Protein AF-A0A961U2D1-F1 (afdb_monomer)

Solvent-accessible surface area (backbone atoms only — not comparable to full-atom values): 9958 Å² total; per-residue (Å²): 106,63,66,54,42,46,60,70,49,53,92,56,80,43,84,54,49,69,31,56,31,90,97,47,63,35,73,69,33,49,54,50,47,52,41,34,49,52,31,23,73,76,39,78,65,44,23,62,49,55,42,48,54,57,51,68,50,55,59,50,58,56,92,81,37,55,66,59,24,50,51,33,51,50,52,48,51,34,50,51,45,40,49,52,51,52,29,54,64,70,71,45,92,67,64,90,84,58,41,80,40,73,49,48,73,35,91,87,76,68,50,54,38,58,33,36,41,38,46,98,92,49,75,48,76,42,75,78,80,58,77,61,62,67,58,53,51,50,55,55,72,71,42,94,70,85,67,58,84,85,36,77,69,34,53,53,53,68,76,47,83,60,94,81,65,80,89,127

Foldseek 3Di:
DLVLLCVLLPPHDFPCCVCSPVPDHDPVNVVLLVLLVLLCVLPPPRSVVLSVQRSVLGADDCVRPVVSNLVSVQSNQQSVQLSVVSSVVSPDPDPPPKDKDAQDQDPPPRGGARMWIDDPVDIDGHHTDDPRPVVVVVVVVPDPDDDPCPDPVVVVCVVPVDPPDDDD

Secondary structure (DSSP, 8-state):
-HHHHHHHHTTS--TTTTTEETTEE-HHHHHHHHHHHHHHHHSTTHHHHHHHHHHHS----TTT-HHHHHHHHHHHHHHHHHHHHHHHHHHS-PPTT-EEEESPPPTTT----SEEEE-SS-EEEE------HHHHHHHHHH-S----SSSHHHHHHHH---TTS---

Mean predicted aligned error: 8.33 Å

pLDDT: mean 89.01, std 12.39, range [44.47, 98.62]

Sequence (168 aa):
LADRYRAGVGGRTHWLTYHLHKGRITEFGEALIQALASCEYRLPGLGERLVNDLIDTGYTPTAQDPAAWRAGFQQLLQKFAEILVLRVLLEAPWPAGAQFRHEPANPTTGRRPELAVELEERVYLFEVKCPSLVDHQAARGANARQIPARSALGDALRADPDPNDPIT

Structure (mmCIF, N/CA/C/O backbone):
data_AF-A0A961U2D1-F1
#
_entry.id   AF-A0A961U2D1-F1
#
loop_
_atom_site.group_PDB
_atom_site.id
_atom_site.type_symbol
_atom_site.label_atom_id
_atom_site.label_alt_id
_atom_site.label_comp_id
_atom_site.label_asym_id
_atom_site.label_entity_id
_atom_site.label_seq_id
_atom_site.pdbx_PDB_ins_code
_atom_site.Cartn_x
_atom_site.Cartn_y
_atom_site.Cartn_z
_atom_site.occupancy
_atom_site.B_iso_or_equiv
_atom_site.auth_seq_id
_atom_site.auth_comp_id
_atom_site.auth_asym_id
_atom_site.auth_atom_id
_atom_site.pdbx_PDB_model_num
ATOM 1 N N . LEU A 1 1 ? -9.110 6.709 -9.191 1.00 91.25 1 LEU A N 1
ATOM 2 C CA . LEU A 1 1 ? -7.718 6.381 -8.785 1.00 91.25 1 LEU A CA 1
ATOM 3 C C . LEU A 1 1 ? -6.835 5.924 -9.956 1.00 91.25 1 LEU A C 1
ATOM 5 O O . LEU A 1 1 ? -5.755 6.477 -10.099 1.00 91.25 1 LEU A O 1
ATOM 9 N N . ALA A 1 2 ? -7.271 5.020 -10.847 1.00 93.94 2 ALA A N 1
ATOM 10 C CA . ALA A 1 2 ? -6.465 4.621 -12.019 1.00 93.94 2 ALA A CA 1
ATOM 11 C C . ALA A 1 2 ? -6.123 5.792 -12.962 1.00 93.94 2 ALA A C 1
ATOM 13 O O . ALA A 1 2 ? -4.978 5.938 -13.378 1.00 93.94 2 ALA A O 1
ATOM 14 N N . ASP A 1 3 ? -7.095 6.662 -13.261 1.00 95.06 3 ASP A N 1
ATOM 15 C CA . ASP A 1 3 ? -6.847 7.872 -14.059 1.00 95.06 3 ASP A CA 1
ATOM 16 C C . ASP A 1 3 ? -5.894 8.847 -13.374 1.00 95.06 3 ASP A C 1
ATOM 18 O O . ASP A 1 3 ? -5.049 9.432 -14.041 1.00 95.06 3 ASP A O 1
ATOM 22 N N . ARG A 1 4 ? -5.970 8.964 -12.044 1.00 95.12 4 ARG A N 1
ATOM 23 C CA . ARG A 1 4 ? -5.025 9.761 -11.254 1.00 95.12 4 ARG A CA 1
ATOM 24 C C . ARG A 1 4 ? -3.606 9.214 -11.394 1.00 95.12 4 ARG A C 1
ATOM 26 O O . ARG A 1 4 ? -2.700 9.983 -11.692 1.00 95.12 4 ARG A O 1
ATOM 33 N N . TYR A 1 5 ? -3.427 7.900 -11.240 1.00 96.38 5 TYR A N 1
ATOM 34 C CA . TYR A 1 5 ? -2.131 7.255 -11.451 1.00 96.38 5 TYR A CA 1
ATOM 35 C C . TYR A 1 5 ? -1.595 7.535 -12.863 1.00 96.38 5 TYR A C 1
ATOM 37 O O . TYR A 1 5 ? -0.473 8.008 -13.018 1.00 96.38 5 TYR A O 1
ATOM 45 N N . ARG A 1 6 ? -2.426 7.332 -13.896 1.00 95.81 6 ARG A N 1
ATOM 46 C CA . ARG A 1 6 ? -2.059 7.626 -15.290 1.00 95.81 6 ARG A CA 1
ATOM 47 C C . ARG A 1 6 ? -1.678 9.092 -15.498 1.00 95.81 6 ARG A C 1
ATOM 49 O O . ARG A 1 6 ? -0.689 9.361 -16.167 1.00 95.81 6 ARG A O 1
ATOM 56 N N . ALA A 1 7 ? -2.432 10.027 -14.925 1.00 96.00 7 ALA A N 1
ATOM 57 C CA . ALA A 1 7 ? -2.141 11.453 -15.018 1.00 96.00 7 ALA A CA 1
ATOM 58 C C . ALA A 1 7 ? -0.814 11.816 -14.330 1.00 96.00 7 ALA A C 1
ATOM 60 O O . ALA A 1 7 ? -0.028 12.567 -14.900 1.00 96.00 7 ALA A O 1
ATOM 61 N N . GLY A 1 8 ? -0.535 11.252 -13.150 1.00 95.31 8 GLY A N 1
ATOM 62 C CA . GLY A 1 8 ? 0.709 11.500 -12.414 1.00 95.31 8 GLY A CA 1
ATOM 63 C C . GLY A 1 8 ? 1.948 10.869 -13.057 1.00 95.31 8 GLY A C 1
ATOM 64 O O . GLY A 1 8 ? 3.024 11.471 -13.088 1.00 95.31 8 GLY A O 1
ATOM 65 N N . VAL A 1 9 ? 1.815 9.675 -13.639 1.00 94.69 9 VAL A N 1
ATOM 66 C CA . VAL A 1 9 ? 2.890 9.071 -14.443 1.00 94.69 9 VAL A CA 1
ATOM 67 C C . VAL A 1 9 ? 3.091 9.836 -15.754 1.00 94.69 9 VAL A C 1
ATOM 69 O O . VAL A 1 9 ? 4.233 10.055 -16.175 1.00 94.69 9 VAL A O 1
ATOM 72 N N . GLY A 1 10 ? 2.000 10.279 -16.380 1.00 92.31 10 GLY A N 1
ATOM 73 C CA . GLY A 1 10 ? 2.009 10.923 -17.686 1.00 92.31 10 GLY A CA 1
ATOM 74 C C . GLY A 1 10 ? 2.437 9.950 -18.786 1.00 92.31 10 GLY A C 1
ATOM 75 O O . GLY A 1 10 ? 2.020 8.795 -18.813 1.00 92.31 10 GLY A O 1
ATOM 76 N N . GLY A 1 11 ? 3.294 10.414 -19.699 1.00 87.38 11 GLY A N 1
ATOM 77 C CA . GLY A 1 11 ? 3.843 9.601 -20.795 1.00 87.38 11 GLY A CA 1
ATOM 78 C C . GLY A 1 11 ? 5.074 8.762 -20.430 1.00 87.38 11 GLY A C 1
ATOM 79 O O . GLY A 1 11 ? 5.687 8.168 -21.314 1.00 87.38 11 GLY A O 1
ATOM 80 N N . ARG A 1 12 ? 5.486 8.742 -19.156 1.00 91.06 12 ARG A N 1
ATOM 81 C CA . ARG A 1 12 ? 6.694 8.030 -18.714 1.00 91.06 12 ARG A CA 1
ATOM 82 C C . ARG A 1 12 ? 6.444 6.524 -18.632 1.00 91.06 12 ARG A C 1
ATOM 84 O O . ARG A 1 12 ? 5.345 6.073 -18.312 1.00 91.06 12 ARG A O 1
ATOM 91 N N . THR A 1 13 ? 7.495 5.738 -18.859 1.00 91.06 13 THR A N 1
ATOM 92 C CA . THR A 1 13 ? 7.471 4.318 -18.483 1.00 91.06 13 THR A CA 1
ATOM 93 C C . THR A 1 13 ? 7.546 4.218 -16.963 1.00 91.06 13 THR A C 1
ATOM 95 O O . THR A 1 13 ? 8.408 4.840 -16.346 1.00 91.06 13 THR A O 1
ATOM 98 N N . HIS A 1 14 ? 6.639 3.451 -16.365 1.00 95.75 14 HIS A N 1
ATOM 99 C CA . HIS A 1 14 ? 6.551 3.229 -14.925 1.00 95.75 14 HIS A CA 1
ATOM 100 C C . HIS A 1 14 ? 6.181 1.769 -14.645 1.00 95.75 14 HIS A C 1
ATOM 102 O O . HIS A 1 14 ? 5.676 1.068 -15.525 1.00 95.75 14 HIS A O 1
ATOM 108 N N . TRP A 1 15 ? 6.416 1.311 -13.418 1.00 96.62 15 TRP A N 1
ATOM 109 C CA . TRP A 1 15 ? 6.182 -0.062 -12.976 1.00 96.62 15 TRP A CA 1
ATOM 110 C C . TRP A 1 15 ? 4.772 -0.576 -13.277 1.00 96.62 15 TRP A C 1
ATOM 112 O O . TRP A 1 15 ? 4.612 -1.725 -13.683 1.00 96.62 15 TRP A O 1
ATOM 122 N N . LEU A 1 16 ? 3.743 0.262 -13.108 1.00 96.75 16 LEU A N 1
ATOM 123 C CA . LEU A 1 16 ? 2.346 -0.146 -13.300 1.00 96.75 16 LEU A CA 1
ATOM 124 C C . LEU A 1 16 ? 1.759 0.301 -14.642 1.00 96.75 16 LEU A C 1
ATOM 126 O O . LEU A 1 16 ? 0.566 0.095 -14.869 1.00 96.75 16 LEU A O 1
ATOM 130 N N . THR A 1 17 ? 2.558 0.873 -15.554 1.00 94.44 17 THR A N 1
ATOM 131 C CA . THR A 1 17 ? 2.066 1.341 -16.863 1.00 94.44 17 THR A CA 1
ATOM 132 C C . THR A 1 17 ? 1.365 0.223 -17.635 1.00 94.44 17 THR A C 1
ATOM 134 O O . THR A 1 17 ? 0.322 0.466 -18.237 1.00 94.44 17 THR A O 1
ATOM 137 N N . TYR A 1 18 ? 1.891 -1.006 -17.578 1.00 94.50 18 TYR A N 1
ATOM 138 C CA . TYR A 1 18 ? 1.250 -2.177 -18.182 1.00 94.50 18 TYR A CA 1
ATOM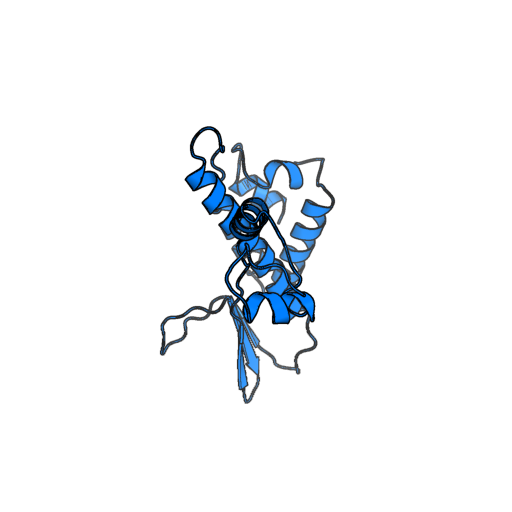 139 C C . TYR A 1 18 ? -0.073 -2.535 -17.488 1.00 94.50 18 TYR A C 1
ATOM 141 O O . TYR A 1 18 ? -1.096 -2.712 -18.144 1.00 94.50 18 TYR A O 1
ATOM 149 N N . HIS A 1 19 ? -0.067 -2.605 -16.156 1.00 96.62 19 HIS A N 1
ATOM 150 C CA . HIS A 1 19 ? -1.214 -3.064 -15.371 1.00 96.62 19 HIS A CA 1
ATOM 151 C C . HIS A 1 19 ? -2.393 -2.088 -15.369 1.00 96.62 19 HIS A C 1
ATOM 153 O O . HIS A 1 19 ? -3.539 -2.523 -15.237 1.00 96.62 19 HIS A O 1
ATOM 159 N N . LEU A 1 20 ? -2.110 -0.790 -15.517 1.00 95.94 20 LEU A N 1
ATOM 160 C CA . LEU A 1 20 ? -3.071 0.311 -15.443 1.00 95.94 20 LEU A CA 1
ATOM 161 C C . LEU A 1 20 ? -3.230 1.048 -16.783 1.00 95.94 20 LEU A C 1
ATOM 163 O O . LEU A 1 20 ? -3.693 2.195 -16.811 1.00 95.94 20 LEU A O 1
ATOM 167 N N . HIS A 1 21 ? -2.876 0.410 -17.901 1.00 93.62 21 HIS A N 1
ATOM 168 C CA . HIS A 1 21 ? -3.025 1.000 -19.228 1.00 93.62 21 HIS A CA 1
ATOM 169 C C . HIS A 1 21 ? -4.496 1.324 -19.549 1.00 93.62 21 HIS A C 1
ATOM 171 O O . HIS A 1 21 ? -5.421 0.588 -19.191 1.00 93.62 21 HIS A O 1
ATOM 177 N N . LYS A 1 22 ? -4.735 2.442 -20.248 1.00 89.12 22 LYS A N 1
ATOM 178 C CA . LYS A 1 22 ? -6.090 2.841 -20.653 1.00 89.12 22 LYS A CA 1
ATOM 179 C C . LYS A 1 22 ? -6.621 1.847 -21.692 1.00 89.12 22 LYS A C 1
ATOM 181 O O . LYS A 1 22 ? -5.994 1.638 -22.718 1.00 89.12 22 LYS A O 1
ATOM 186 N N . GLY A 1 23 ? -7.773 1.235 -21.426 1.00 87.31 23 GLY A N 1
ATOM 187 C CA . GLY A 1 23 ? -8.381 0.238 -22.319 1.00 87.31 23 GLY A CA 1
ATOM 188 C C . GLY A 1 23 ? -7.897 -1.201 -22.109 1.00 87.31 23 GLY A C 1
ATOM 189 O O . GLY A 1 23 ? -8.463 -2.110 -22.706 1.00 87.31 23 GLY A O 1
ATOM 190 N N . ARG A 1 24 ? -6.907 -1.432 -21.235 1.00 89.44 24 ARG A N 1
ATOM 191 C CA . ARG A 1 24 ? -6.494 -2.781 -20.827 1.00 89.44 24 ARG A CA 1
ATOM 192 C C . ARG A 1 24 ? -5.954 -2.773 -19.399 1.00 89.44 24 ARG A C 1
ATOM 194 O O . ARG A 1 24 ? -4.748 -2.796 -19.178 1.00 89.44 24 ARG A O 1
ATOM 201 N N . ILE A 1 25 ? -6.867 -2.735 -18.434 1.00 94.81 25 ILE A N 1
ATOM 202 C CA . ILE A 1 25 ? -6.520 -2.954 -17.030 1.00 94.81 25 ILE A CA 1
ATOM 203 C C . ILE A 1 25 ? -6.416 -4.465 -16.817 1.00 94.81 25 ILE A C 1
ATOM 205 O O . ILE A 1 25 ? -7.312 -5.214 -17.193 1.00 94.81 25 ILE A O 1
ATOM 209 N N . THR A 1 26 ? -5.288 -4.913 -16.278 1.00 97.88 26 THR A N 1
ATOM 210 C CA . THR A 1 26 ? -5.086 -6.331 -15.923 1.00 97.88 26 THR A CA 1
ATOM 211 C C . THR A 1 26 ? -5.815 -6.680 -14.626 1.00 97.88 26 THR A C 1
ATOM 213 O O . THR A 1 26 ? -6.077 -5.780 -13.833 1.00 97.88 26 THR A O 1
ATOM 216 N N . GLU A 1 27 ? -6.030 -7.966 -14.340 1.00 97.69 27 GLU A N 1
ATOM 217 C CA . GLU A 1 27 ? -6.619 -8.423 -13.065 1.00 97.69 27 GLU A CA 1
ATOM 218 C C . GLU A 1 27 ? -5.865 -7.878 -11.842 1.00 97.69 27 GLU A C 1
ATOM 220 O O . GLU A 1 27 ? -6.469 -7.364 -10.904 1.00 97.69 27 GLU A O 1
ATOM 225 N N . PHE A 1 28 ? -4.528 -7.903 -11.881 1.00 97.69 28 PHE A N 1
ATOM 226 C CA . PHE A 1 28 ? -3.703 -7.302 -10.831 1.00 97.69 28 PHE A CA 1
ATOM 227 C C . PHE A 1 28 ? -3.965 -5.796 -10.684 1.00 97.69 28 PHE A C 1
ATOM 229 O O . PHE A 1 28 ? -4.118 -5.290 -9.575 1.00 97.69 28 PHE A O 1
ATOM 236 N N . GLY A 1 29 ? -4.032 -5.077 -11.808 1.00 97.81 29 GLY A N 1
ATOM 237 C CA . GLY A 1 29 ? -4.319 -3.645 -11.817 1.00 97.81 29 GLY A CA 1
ATOM 238 C C . GLY A 1 29 ? -5.695 -3.333 -11.232 1.00 97.81 29 GLY A C 1
ATOM 239 O O . GLY A 1 29 ? -5.827 -2.399 -10.447 1.00 97.81 29 GLY A O 1
ATOM 240 N N . GLU A 1 30 ? -6.707 -4.133 -11.556 1.00 97.69 30 GLU A N 1
ATOM 241 C CA . GLU A 1 30 ? -8.048 -3.991 -10.994 1.00 97.69 30 GLU A CA 1
ATOM 242 C C . GLU A 1 30 ? -8.058 -4.243 -9.483 1.00 97.69 30 GLU A C 1
ATOM 244 O O . GLU A 1 30 ? -8.541 -3.395 -8.731 1.00 97.69 30 GLU A O 1
ATOM 249 N N . ALA A 1 31 ? -7.447 -5.339 -9.023 1.00 98.19 31 ALA A N 1
ATOM 250 C CA . ALA A 1 31 ? -7.337 -5.656 -7.601 1.00 98.19 31 ALA A CA 1
ATOM 251 C C . ALA A 1 31 ? -6.609 -4.552 -6.813 1.00 98.19 31 ALA A C 1
ATOM 253 O O . ALA A 1 31 ? -7.044 -4.171 -5.723 1.00 98.19 31 ALA A O 1
ATOM 254 N N . LEU A 1 32 ? -5.538 -3.987 -7.380 1.00 98.50 32 LEU A N 1
ATOM 255 C CA . LEU A 1 32 ? -4.810 -2.866 -6.787 1.00 98.50 32 LEU A CA 1
ATOM 256 C C . LEU A 1 32 ? -5.695 -1.617 -6.667 1.00 98.50 32 LEU A C 1
ATOM 258 O O . LEU A 1 32 ? -5.740 -0.988 -5.612 1.00 98.50 32 LEU A O 1
ATOM 262 N N . ILE A 1 33 ? -6.435 -1.265 -7.722 1.00 97.88 33 ILE A N 1
ATOM 263 C CA . ILE A 1 33 ? -7.340 -0.107 -7.701 1.00 97.88 33 ILE A CA 1
ATOM 264 C C . ILE A 1 33 ? -8.484 -0.306 -6.710 1.00 97.88 33 ILE A C 1
ATOM 266 O O . ILE A 1 33 ? -8.827 0.637 -5.997 1.00 97.88 33 ILE A O 1
ATOM 270 N N . GLN A 1 34 ? -9.041 -1.513 -6.622 1.00 98.19 34 GLN A N 1
ATOM 271 C CA . GLN A 1 34 ? -10.047 -1.850 -5.618 1.00 98.19 34 GLN A CA 1
ATOM 272 C C . GLN A 1 34 ? -9.489 -1.718 -4.198 1.00 98.19 34 GLN A C 1
ATOM 274 O O . GLN A 1 34 ? -10.165 -1.171 -3.330 1.00 98.19 34 GLN A O 1
ATOM 279 N N . ALA A 1 35 ? -8.251 -2.160 -3.955 1.00 98.56 35 ALA A N 1
ATOM 280 C CA . ALA A 1 35 ? -7.617 -2.009 -2.650 1.00 98.56 35 ALA A CA 1
ATOM 281 C C . ALA A 1 35 ? -7.402 -0.533 -2.281 1.00 98.56 35 ALA A C 1
ATOM 283 O O . ALA A 1 35 ? -7.770 -0.114 -1.187 1.00 98.56 35 ALA A O 1
ATOM 284 N N . LEU A 1 36 ? -6.900 0.275 -3.216 1.00 98.62 36 LEU A N 1
ATOM 285 C CA . LEU A 1 36 ? -6.723 1.715 -3.014 1.00 98.62 36 LEU A CA 1
ATOM 286 C C . LEU A 1 36 ? -8.063 2.435 -2.776 1.00 98.62 36 LEU A C 1
ATOM 288 O O . LEU A 1 36 ? -8.148 3.300 -1.908 1.00 98.62 36 LEU A O 1
ATOM 292 N N . ALA A 1 37 ? -9.116 2.067 -3.512 1.00 98.31 37 ALA A N 1
ATOM 293 C CA . ALA A 1 37 ? -10.457 2.626 -3.333 1.00 98.31 37 ALA A CA 1
ATOM 294 C C . ALA A 1 37 ? -11.077 2.224 -1.987 1.00 98.31 37 ALA A C 1
ATOM 296 O O . ALA A 1 37 ? -11.734 3.037 -1.344 1.00 98.31 37 ALA A O 1
ATOM 297 N N . SER A 1 38 ? -10.833 0.990 -1.545 1.00 98.31 38 SER A N 1
ATOM 298 C CA . SER A 1 38 ? -11.235 0.500 -0.226 1.00 98.31 38 SER A CA 1
ATOM 299 C C . SER A 1 38 ? -10.576 1.310 0.900 1.00 98.31 38 SER A C 1
ATOM 301 O O . SER A 1 38 ? -11.265 1.724 1.836 1.00 98.31 38 SER A O 1
ATOM 303 N N . CYS A 1 39 ? -9.278 1.605 0.777 1.00 98.50 39 CYS A N 1
ATOM 304 C CA . CYS A 1 39 ? -8.567 2.484 1.705 1.00 98.50 39 CYS A CA 1
ATOM 305 C C . CYS A 1 39 ? -9.130 3.913 1.693 1.00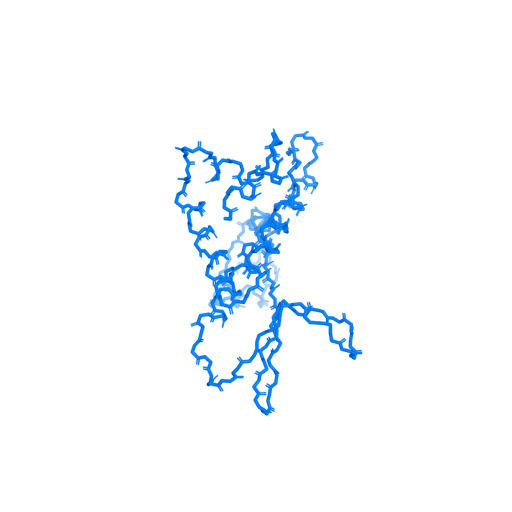 98.50 39 CYS A C 1
ATOM 307 O O . CYS A 1 39 ? -9.393 4.456 2.759 1.00 98.50 39 CYS A O 1
ATOM 309 N N . GLU A 1 40 ? -9.362 4.503 0.514 1.00 98.25 40 GLU A N 1
ATOM 310 C CA . GLU A 1 40 ? -9.949 5.849 0.372 1.00 98.25 40 GLU A CA 1
ATOM 311 C C . GLU A 1 40 ? -11.329 5.955 1.026 1.00 98.25 40 GLU A C 1
ATOM 313 O O . GLU A 1 40 ? -11.618 6.917 1.730 1.00 98.25 40 GLU A O 1
ATOM 318 N N . TYR A 1 41 ? -12.175 4.945 0.819 1.00 97.75 41 TYR A N 1
ATOM 319 C CA . TYR A 1 41 ? -13.520 4.912 1.383 1.00 97.75 41 TYR A CA 1
ATOM 320 C C . TYR A 1 41 ? -13.507 4.873 2.917 1.00 97.75 41 TYR A C 1
ATOM 322 O O . TYR A 1 41 ? -14.329 5.522 3.559 1.00 97.75 41 TYR A O 1
ATOM 330 N N . ARG A 1 42 ? -12.579 4.112 3.508 1.00 97.06 42 ARG A N 1
ATOM 331 C CA . ARG A 1 42 ? -12.510 3.907 4.964 1.00 97.06 42 ARG A CA 1
ATOM 332 C C . ARG A 1 42 ? -11.714 4.981 5.694 1.00 97.06 42 ARG A C 1
ATOM 334 O O . ARG A 1 42 ? -12.020 5.282 6.843 1.00 97.06 42 ARG A O 1
ATOM 341 N N . LEU A 1 43 ? -10.712 5.558 5.037 1.00 97.56 43 LEU A N 1
ATOM 342 C CA . LEU A 1 43 ? -9.930 6.675 5.545 1.00 97.56 43 LEU A CA 1
ATOM 343 C C . LEU A 1 43 ? -9.743 7.713 4.425 1.00 97.56 43 LEU A C 1
ATOM 345 O O . LEU A 1 43 ? -8.810 7.589 3.626 1.00 97.56 43 LEU A O 1
ATOM 349 N N . PRO A 1 44 ? -10.608 8.742 4.357 1.00 97.69 44 PRO A N 1
ATOM 350 C CA . PRO A 1 44 ? -10.569 9.738 3.291 1.00 97.69 44 PRO A CA 1
ATOM 351 C C . PRO A 1 44 ? -9.192 10.387 3.098 1.00 97.69 44 PRO A C 1
ATOM 353 O O . PRO A 1 44 ? -8.513 10.795 4.047 1.00 97.69 44 PRO A O 1
ATOM 356 N N . GLY A 1 45 ? -8.770 10.478 1.840 1.00 97.25 45 GLY A N 1
ATOM 357 C CA . GLY A 1 45 ? -7.462 10.952 1.404 1.00 97.25 45 GLY A CA 1
ATOM 358 C C . GLY A 1 45 ? -6.327 9.931 1.527 1.00 97.25 45 GLY A C 1
ATOM 359 O O . GLY A 1 45 ? -5.201 10.250 1.138 1.00 97.25 45 GLY A O 1
ATOM 360 N N . LEU A 1 46 ? -6.550 8.733 2.082 1.00 98.00 46 LEU A N 1
ATOM 361 C CA . LEU A 1 46 ? -5.517 7.695 2.141 1.00 98.00 46 LEU A CA 1
ATOM 362 C C . LEU A 1 46 ? -5.245 7.090 0.761 1.00 98.00 46 LEU A C 1
ATOM 364 O O . LEU A 1 46 ? -4.087 6.969 0.368 1.00 98.00 46 LEU A O 1
ATOM 368 N N . GLY A 1 47 ? -6.281 6.725 0.006 1.00 98.00 47 GLY A N 1
ATOM 369 C CA . GLY A 1 47 ? -6.097 6.092 -1.299 1.00 98.00 47 GLY A CA 1
ATOM 370 C C . GLY A 1 47 ? -5.417 7.028 -2.295 1.00 98.00 47 GLY A C 1
ATOM 371 O O . GLY A 1 47 ? -4.570 6.587 -3.070 1.00 98.00 47 GLY A O 1
ATOM 372 N N . GLU A 1 48 ? -5.713 8.329 -2.243 1.00 97.00 48 GLU A N 1
ATOM 373 C CA . GLU A 1 48 ? -4.988 9.319 -3.046 1.00 97.00 48 GLU A CA 1
ATOM 374 C C . GLU A 1 48 ? -3.508 9.444 -2.672 1.00 97.00 48 GLU A C 1
ATOM 376 O O . GLU A 1 48 ? -2.665 9.520 -3.568 1.00 97.00 48 GLU A O 1
ATOM 381 N N . ARG A 1 49 ? -3.187 9.448 -1.371 1.00 97.69 49 ARG A N 1
ATOM 382 C CA . ARG A 1 49 ? -1.799 9.461 -0.888 1.00 97.69 49 ARG A CA 1
ATOM 383 C C . ARG A 1 49 ? -1.041 8.224 -1.354 1.00 97.69 49 ARG A C 1
ATOM 385 O O . ARG A 1 49 ? 0.007 8.366 -1.969 1.00 97.69 49 ARG A O 1
ATOM 392 N N . LEU A 1 50 ? -1.622 7.039 -1.182 1.00 98.25 50 LEU A N 1
ATOM 393 C CA . LEU A 1 50 ? -1.024 5.780 -1.634 1.00 98.25 50 LEU A CA 1
ATOM 394 C C . LEU A 1 50 ? -0.816 5.750 -3.158 1.00 98.25 50 LEU A C 1
ATOM 396 O O . LEU A 1 50 ? 0.182 5.219 -3.637 1.00 98.25 50 LEU A O 1
ATOM 400 N N . VAL A 1 51 ? -1.719 6.350 -3.944 1.00 98.25 51 VAL A N 1
ATOM 401 C CA . VAL A 1 51 ? -1.498 6.520 -5.391 1.00 98.25 51 VAL A CA 1
ATOM 402 C C . VAL A 1 51 ? -0.300 7.427 -5.678 1.00 98.25 51 VAL A C 1
ATOM 404 O O . VAL A 1 51 ? 0.460 7.119 -6.594 1.00 98.25 51 VAL A O 1
ATOM 407 N N . ASN A 1 52 ? -0.118 8.518 -4.931 1.00 97.81 52 ASN A N 1
ATOM 408 C CA . ASN A 1 52 ? 1.042 9.397 -5.104 1.00 97.81 52 ASN A CA 1
ATOM 409 C C . ASN A 1 52 ? 2.344 8.663 -4.763 1.00 97.81 52 ASN A C 1
ATOM 411 O O . ASN A 1 52 ? 3.264 8.692 -5.569 1.00 97.81 52 ASN A O 1
ATOM 415 N N . ASP A 1 53 ? 2.380 7.898 -3.672 1.00 97.31 53 ASP A N 1
ATOM 416 C CA . ASP A 1 53 ? 3.544 7.079 -3.313 1.00 97.31 53 ASP A CA 1
ATOM 417 C C . ASP A 1 53 ? 3.914 6.075 -4.420 1.00 97.31 53 ASP A C 1
ATOM 419 O O . ASP A 1 53 ? 5.090 5.870 -4.738 1.00 97.31 53 ASP A O 1
ATOM 423 N N . LEU A 1 54 ? 2.907 5.452 -5.046 1.00 97.94 54 LEU A N 1
ATOM 424 C CA . LEU A 1 54 ? 3.118 4.572 -6.196 1.00 97.94 54 LEU A CA 1
ATOM 425 C C . LEU A 1 54 ? 3.652 5.338 -7.412 1.00 97.94 54 LEU A C 1
ATOM 427 O O . LEU A 1 54 ? 4.485 4.798 -8.131 1.00 97.94 54 LEU A O 1
ATOM 431 N N . ILE A 1 55 ? 3.198 6.570 -7.663 1.00 97.00 55 ILE A N 1
ATOM 432 C CA . ILE A 1 55 ? 3.732 7.424 -8.740 1.00 97.00 55 ILE A CA 1
ATOM 433 C C . ILE A 1 55 ? 5.197 7.791 -8.455 1.00 97.00 55 ILE A C 1
ATOM 435 O O . ILE A 1 55 ? 6.031 7.712 -9.361 1.00 97.00 55 ILE A O 1
ATOM 439 N N . ASP A 1 56 ? 5.512 8.144 -7.211 1.00 96.38 56 ASP A N 1
ATOM 440 C CA . ASP A 1 56 ? 6.836 8.607 -6.784 1.00 96.38 56 ASP A CA 1
ATOM 441 C C . ASP A 1 56 ? 7.870 7.47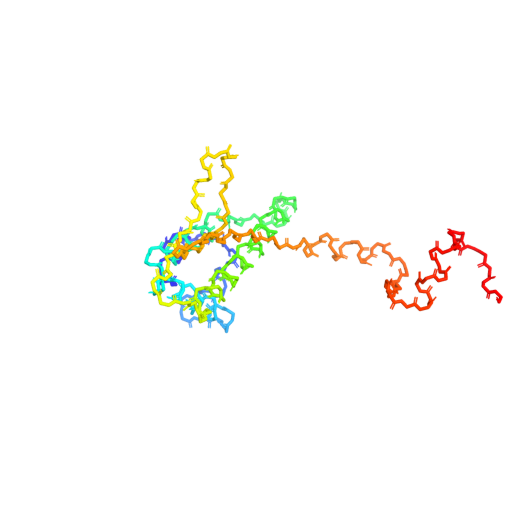5 -6.722 1.00 96.38 56 ASP A C 1
ATOM 443 O O . ASP A 1 56 ? 9.074 7.718 -6.832 1.00 96.38 56 ASP A O 1
ATOM 447 N N . THR A 1 57 ? 7.414 6.222 -6.645 1.00 95.56 57 THR A N 1
ATOM 448 C CA . THR A 1 57 ? 8.256 5.030 -6.808 1.00 95.56 57 THR A CA 1
ATOM 449 C C . THR A 1 57 ? 8.678 4.891 -8.275 1.00 95.56 57 THR A C 1
ATOM 451 O O . THR A 1 57 ? 8.100 4.121 -9.036 1.00 95.56 57 THR A O 1
ATOM 454 N N . GLY A 1 58 ? 9.650 5.693 -8.714 1.00 90.94 58 GLY A N 1
ATOM 455 C CA . GLY A 1 58 ? 10.093 5.767 -10.109 1.00 90.94 58 GLY A CA 1
ATOM 456 C C . GLY A 1 58 ? 10.646 4.449 -10.666 1.00 90.94 58 GLY A C 1
ATOM 457 O O . GLY A 1 58 ? 11.144 3.596 -9.932 1.00 90.94 58 GLY A O 1
ATOM 458 N N . TYR A 1 59 ? 10.565 4.289 -11.989 1.00 95.44 59 TYR A N 1
ATOM 459 C CA . TYR A 1 59 ? 11.129 3.150 -12.715 1.00 95.44 59 TYR A CA 1
ATOM 460 C C . TYR A 1 59 ? 12.452 3.530 -13.384 1.00 95.44 59 TYR A C 1
ATOM 462 O O . TYR A 1 59 ? 12.501 4.484 -14.161 1.00 95.44 59 TYR A O 1
ATOM 470 N N . THR A 1 60 ? 13.487 2.727 -13.143 1.00 95.38 60 THR A N 1
ATOM 471 C CA . THR A 1 60 ? 14.777 2.809 -13.838 1.00 95.38 60 THR A CA 1
ATOM 472 C C . THR A 1 60 ? 15.031 1.481 -14.537 1.00 95.38 60 THR A C 1
ATOM 474 O O . THR A 1 60 ? 15.025 0.465 -13.851 1.00 95.38 60 THR A O 1
ATOM 477 N N . PRO A 1 61 ? 15.252 1.431 -15.862 1.00 94.06 61 PRO A N 1
ATOM 478 C CA . PRO A 1 61 ? 15.531 0.181 -16.562 1.00 94.06 61 PRO A CA 1
ATOM 479 C C . PRO A 1 61 ? 16.759 -0.547 -16.002 1.00 94.06 61 PRO A C 1
ATOM 481 O O . PRO A 1 61 ? 17.804 0.065 -15.788 1.00 94.06 61 PRO A O 1
ATOM 484 N N . THR A 1 62 ? 16.678 -1.873 -15.861 1.00 93.44 62 THR A N 1
ATOM 485 C CA . THR A 1 62 ? 17.791 -2.693 -15.345 1.00 93.44 62 THR A CA 1
ATOM 486 C C . THR A 1 62 ? 19.067 -2.542 -16.174 1.00 93.44 62 THR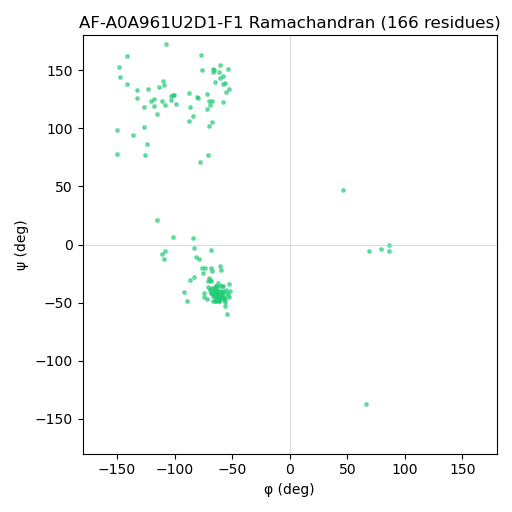 A C 1
ATOM 488 O O . THR A 1 62 ? 20.155 -2.548 -15.619 1.00 93.44 62 THR A O 1
ATOM 491 N N . ALA A 1 63 ? 18.947 -2.377 -17.497 1.00 95.62 63 ALA A N 1
ATOM 492 C CA . ALA A 1 63 ? 20.096 -2.182 -18.386 1.00 95.62 63 ALA A CA 1
ATOM 493 C C . ALA A 1 63 ? 20.824 -0.843 -18.159 1.00 95.62 63 ALA A C 1
ATOM 495 O O . ALA A 1 63 ? 21.987 -0.717 -18.529 1.00 95.62 63 ALA A O 1
ATOM 496 N N . GLN A 1 64 ? 20.141 0.148 -17.581 1.00 95.62 64 GLN A N 1
ATOM 497 C CA . GLN A 1 64 ? 20.707 1.458 -17.276 1.00 95.62 64 GLN A CA 1
ATOM 498 C C . GLN A 1 64 ? 21.343 1.473 -15.885 1.00 95.62 64 GLN A C 1
ATOM 500 O O . GLN A 1 64 ? 22.471 1.928 -15.734 1.00 95.62 64 GLN A O 1
ATOM 505 N N . ASP A 1 65 ? 20.617 0.983 -14.879 1.00 96.75 65 ASP A N 1
ATOM 506 C CA . ASP A 1 65 ? 21.102 0.904 -13.503 1.00 96.75 65 ASP A CA 1
ATOM 507 C C . ASP A 1 65 ? 20.445 -0.289 -12.779 1.00 96.75 65 ASP A C 1
ATOM 509 O O . ASP A 1 65 ? 19.302 -0.196 -12.311 1.00 96.75 65 ASP A O 1
ATOM 513 N N . PRO A 1 66 ? 21.149 -1.433 -12.680 1.00 93.50 66 PRO A N 1
ATOM 514 C CA . PRO A 1 66 ? 20.637 -2.617 -11.999 1.00 93.50 66 PRO A CA 1
ATOM 515 C C . PRO A 1 66 ? 20.357 -2.398 -10.507 1.00 93.50 66 PRO A C 1
ATOM 517 O O . PRO A 1 66 ? 19.432 -3.004 -9.961 1.00 93.50 66 PRO A O 1
ATOM 520 N N . ALA A 1 67 ? 21.148 -1.553 -9.838 1.00 92.75 67 ALA A N 1
ATOM 521 C CA . ALA A 1 67 ? 21.010 -1.299 -8.409 1.00 92.75 67 ALA A CA 1
ATOM 522 C C . ALA A 1 67 ? 19.786 -0.418 -8.133 1.00 92.75 67 ALA A C 1
ATOM 524 O O . ALA A 1 67 ? 18.972 -0.761 -7.273 1.00 92.75 67 ALA A O 1
ATOM 525 N N . ALA A 1 68 ? 19.600 0.652 -8.912 1.00 94.19 68 ALA A N 1
ATOM 526 C CA . ALA A 1 68 ? 18.409 1.495 -8.822 1.00 94.19 68 ALA A CA 1
ATOM 527 C C . ALA A 1 68 ? 17.137 0.736 -9.219 1.00 94.19 68 ALA A C 1
ATOM 529 O O . ALA A 1 68 ? 16.116 0.874 -8.545 1.00 94.19 68 ALA A O 1
ATOM 530 N N . TRP A 1 69 ? 17.192 -0.116 -10.254 1.00 94.56 69 TRP A N 1
ATOM 531 C CA . TRP A 1 69 ? 16.069 -0.994 -10.599 1.00 94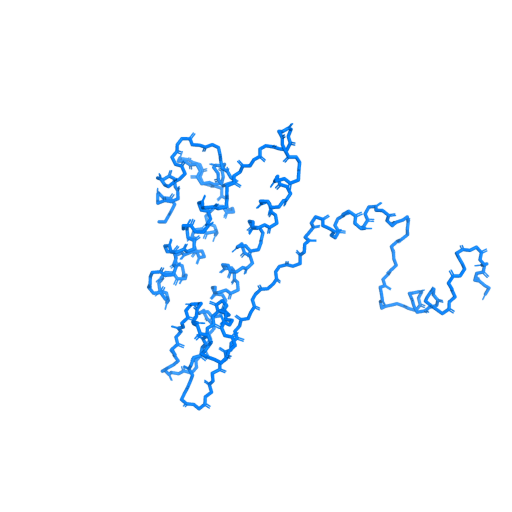.56 69 TRP A CA 1
ATOM 532 C C . TRP A 1 69 ? 15.684 -1.884 -9.411 1.00 94.56 69 TRP A C 1
ATOM 534 O O . TRP A 1 69 ? 14.509 -1.955 -9.049 1.00 94.56 69 TRP A O 1
ATOM 544 N N . ARG A 1 70 ? 16.669 -2.529 -8.766 1.00 92.31 70 ARG A N 1
ATOM 545 C CA . ARG A 1 70 ? 16.435 -3.414 -7.614 1.00 92.31 70 ARG A CA 1
ATOM 546 C C . ARG A 1 70 ? 15.811 -2.655 -6.447 1.00 92.31 70 ARG A C 1
ATOM 548 O O . ARG A 1 70 ? 14.817 -3.125 -5.896 1.00 92.31 70 ARG A O 1
ATOM 555 N N . ALA A 1 71 ? 16.370 -1.499 -6.097 1.00 92.06 71 ALA A N 1
ATOM 556 C CA . ALA A 1 71 ? 15.868 -0.665 -5.011 1.00 92.06 71 ALA A CA 1
ATOM 557 C C . ALA A 1 71 ? 14.431 -0.186 -5.284 1.00 92.06 71 ALA A C 1
ATOM 559 O O . ALA A 1 71 ? 13.564 -0.325 -4.423 1.00 92.06 71 ALA A O 1
ATOM 560 N N . GLY A 1 72 ? 14.149 0.292 -6.502 1.00 94.25 72 GLY A N 1
ATOM 561 C CA . GLY A 1 72 ? 12.808 0.722 -6.904 1.00 94.25 72 GLY A CA 1
ATOM 562 C C . GLY A 1 72 ? 11.790 -0.421 -6.890 1.00 94.25 72 GLY A C 1
ATOM 563 O O . GLY A 1 72 ? 10.669 -0.248 -6.418 1.00 94.25 72 GLY A O 1
ATOM 564 N N . PHE A 1 73 ? 12.188 -1.621 -7.321 1.00 93.81 73 PHE A N 1
ATOM 565 C CA . PHE A 1 73 ? 11.324 -2.799 -7.255 1.00 93.81 73 PHE A CA 1
ATOM 566 C C . PHE A 1 73 ? 11.031 -3.226 -5.808 1.00 93.81 73 PHE A C 1
ATOM 568 O O . PHE A 1 73 ? 9.890 -3.539 -5.475 1.00 93.81 73 PHE A O 1
ATOM 575 N N . GLN A 1 74 ? 12.029 -3.197 -4.919 1.00 93.62 74 GLN A N 1
ATOM 576 C CA . GLN A 1 74 ? 11.823 -3.466 -3.490 1.00 93.62 74 GLN A CA 1
ATOM 577 C C . GLN A 1 74 ? 10.893 -2.431 -2.844 1.00 93.62 74 GLN A C 1
ATOM 579 O O . GLN A 1 74 ? 9.996 -2.811 -2.093 1.00 93.62 74 GLN A O 1
ATOM 584 N N . GLN A 1 75 ? 11.055 -1.147 -3.173 1.00 94.75 75 GLN A N 1
ATOM 585 C CA . GLN A 1 75 ? 10.164 -0.082 -2.711 1.00 94.75 75 GLN A CA 1
ATOM 586 C C . GLN A 1 75 ? 8.726 -0.295 -3.204 1.00 94.75 75 GLN A C 1
ATOM 588 O O . GLN A 1 75 ? 7.781 -0.143 -2.433 1.00 94.75 75 GLN A O 1
ATOM 593 N N . LEU A 1 76 ? 8.548 -0.718 -4.457 1.00 96.19 76 LEU A N 1
ATOM 594 C CA . LEU A 1 76 ? 7.233 -1.040 -5.008 1.00 96.19 76 LEU A CA 1
ATOM 595 C C . LEU A 1 76 ? 6.562 -2.200 -4.255 1.00 96.19 76 LEU A C 1
ATOM 597 O O . LEU A 1 76 ? 5.386 -2.107 -3.905 1.00 96.19 76 LEU A O 1
ATOM 601 N N . LEU A 1 77 ? 7.302 -3.279 -3.976 1.00 95.31 77 LEU A N 1
ATOM 602 C CA . LEU A 1 77 ? 6.789 -4.416 -3.203 1.00 95.31 77 LEU A CA 1
ATOM 603 C C . LEU A 1 77 ? 6.422 -4.020 -1.770 1.00 95.31 77 LEU A C 1
ATOM 605 O O . LEU A 1 77 ? 5.368 -4.423 -1.278 1.00 95.31 77 LEU A O 1
ATOM 609 N N . GLN A 1 78 ? 7.253 -3.195 -1.129 1.00 95.56 78 GLN A N 1
ATOM 610 C CA . GLN A 1 78 ? 6.948 -2.604 0.171 1.00 95.56 78 GLN A CA 1
ATOM 611 C C . GLN A 1 78 ? 5.626 -1.826 0.116 1.00 95.56 78 GLN A C 1
ATOM 613 O O . GLN A 1 78 ? 4.748 -2.074 0.941 1.00 95.56 78 GLN A O 1
ATOM 618 N N . LYS A 1 79 ? 5.413 -0.988 -0.908 1.00 97.44 79 LYS A N 1
ATOM 619 C CA . LYS A 1 79 ? 4.154 -0.246 -1.074 1.00 97.44 79 LYS A CA 1
ATOM 620 C C . LYS A 1 79 ? 2.945 -1.147 -1.320 1.00 97.44 79 LYS A C 1
ATOM 622 O O . LYS A 1 79 ? 1.872 -0.872 -0.791 1.00 97.44 79 LYS A O 1
ATOM 627 N N . PHE A 1 80 ? 3.085 -2.255 -2.048 1.00 97.38 80 PHE A N 1
ATOM 628 C CA . PHE A 1 80 ? 1.989 -3.227 -2.167 1.00 97.38 80 PHE A CA 1
ATOM 629 C C . PHE A 1 80 ? 1.654 -3.904 -0.838 1.00 97.38 80 PHE A C 1
ATOM 631 O O . PHE A 1 80 ? 0.473 -4.082 -0.536 1.00 97.38 80 PHE A O 1
ATOM 638 N N . ALA A 1 81 ? 2.665 -4.259 -0.040 1.00 96.69 81 ALA A N 1
ATOM 639 C CA . ALA A 1 81 ? 2.447 -4.824 1.287 1.00 96.69 81 ALA A CA 1
ATOM 640 C C . ALA A 1 81 ? 1.729 -3.823 2.202 1.00 96.69 81 ALA A C 1
ATOM 642 O O . ALA A 1 81 ? 0.750 -4.193 2.848 1.00 96.69 81 ALA A O 1
ATOM 643 N N . GLU A 1 82 ? 2.155 -2.558 2.200 1.00 98.00 82 GLU A N 1
ATOM 644 C CA . GLU A 1 82 ? 1.488 -1.471 2.923 1.00 98.00 82 GLU A CA 1
ATOM 645 C C . GLU A 1 82 ? 0.024 -1.340 2.502 1.00 98.00 82 GLU A C 1
ATOM 647 O O . GLU A 1 82 ? -0.855 -1.432 3.351 1.00 98.00 82 GLU A O 1
ATOM 652 N N . ILE A 1 83 ? -0.267 -1.222 1.201 1.00 98.50 83 ILE A N 1
ATOM 653 C CA . ILE A 1 83 ? -1.644 -1.098 0.690 1.00 98.50 83 ILE A CA 1
ATOM 654 C C . ILE A 1 83 ? -2.512 -2.280 1.136 1.00 98.50 83 ILE A C 1
ATOM 656 O O . ILE A 1 83 ? -3.646 -2.084 1.579 1.00 98.50 83 ILE A O 1
ATOM 660 N N . LEU A 1 84 ? -1.996 -3.506 1.027 1.00 97.88 84 LEU A N 1
ATOM 661 C CA . LEU A 1 84 ? -2.733 -4.706 1.409 1.00 97.88 84 LEU A CA 1
ATOM 662 C C . LEU A 1 84 ? -3.012 -4.742 2.916 1.00 97.88 84 LEU A C 1
ATOM 664 O O . LEU A 1 84 ? -4.150 -4.979 3.319 1.00 97.88 84 LEU A O 1
ATOM 668 N N . VAL A 1 85 ? -1.994 -4.502 3.743 1.00 98.06 85 VAL A N 1
ATOM 669 C CA . VAL A 1 85 ? -2.132 -4.539 5.204 1.00 98.06 85 VAL A CA 1
ATOM 670 C C . VAL A 1 85 ? -3.028 -3.405 5.689 1.00 98.06 85 VAL A C 1
ATOM 672 O O . VAL A 1 85 ? -3.927 -3.654 6.486 1.00 98.06 85 VAL A O 1
ATOM 675 N N . LEU A 1 86 ? -2.853 -2.187 5.170 1.00 98.50 86 LEU A N 1
ATOM 676 C CA . LEU A 1 86 ? -3.708 -1.045 5.488 1.00 98.50 86 LEU A CA 1
ATOM 677 C C . LEU A 1 86 ? -5.165 -1.337 5.155 1.00 98.50 86 LEU A C 1
ATOM 679 O O . LEU A 1 86 ? -6.027 -1.110 6.001 1.00 98.50 86 LEU A O 1
ATOM 683 N N . ARG A 1 87 ? -5.443 -1.902 3.972 1.00 98.31 87 ARG A N 1
ATOM 684 C CA . ARG A 1 87 ? -6.790 -2.358 3.629 1.00 98.31 87 ARG A CA 1
ATOM 685 C C . ARG A 1 87 ? -7.297 -3.312 4.703 1.00 98.31 87 ARG A C 1
ATOM 687 O O . ARG A 1 87 ? -8.290 -2.995 5.340 1.00 98.31 87 ARG A O 1
ATOM 694 N N . VAL A 1 88 ? -6.606 -4.428 4.943 1.00 98.25 88 VAL A N 1
ATOM 695 C CA . VAL A 1 88 ? -7.032 -5.454 5.914 1.00 98.25 88 VAL A CA 1
ATOM 696 C C . VAL A 1 88 ? -7.322 -4.852 7.289 1.00 98.25 88 VAL A C 1
ATOM 698 O O . VAL A 1 88 ? -8.355 -5.159 7.879 1.00 98.25 88 VAL A O 1
ATOM 701 N N . LEU A 1 89 ? -6.453 -3.967 7.782 1.00 98.12 89 LEU A N 1
ATOM 702 C CA . LEU A 1 89 ? -6.640 -3.297 9.066 1.00 98.12 89 LEU A CA 1
ATOM 703 C C . LEU A 1 89 ? -7.868 -2.387 9.060 1.00 98.12 89 LEU A C 1
ATOM 705 O O . LEU A 1 89 ? -8.617 -2.394 10.028 1.00 98.12 89 LEU A O 1
ATOM 709 N N . LEU A 1 90 ? -8.116 -1.641 7.986 1.00 97.94 90 LEU A N 1
ATOM 710 C CA . LEU A 1 90 ? -9.295 -0.784 7.870 1.00 97.94 90 LEU A CA 1
ATOM 711 C C . LEU A 1 90 ? -10.595 -1.594 7.695 1.00 97.94 90 LEU A C 1
ATOM 713 O O . LEU A 1 90 ? -11.651 -1.148 8.136 1.00 97.94 90 LEU A O 1
ATOM 717 N N . GLU A 1 91 ? -10.557 -2.768 7.051 1.00 97.06 91 GLU A N 1
ATOM 718 C CA . GLU A 1 91 ? -11.742 -3.632 6.878 1.00 97.06 91 GLU A CA 1
ATOM 719 C C . GLU A 1 91 ? -12.044 -4.504 8.109 1.00 97.06 91 GLU A C 1
ATOM 721 O O . GLU A 1 91 ? -13.115 -5.111 8.169 1.00 97.06 91 GLU A O 1
ATOM 726 N N . ALA A 1 92 ? -11.130 -4.579 9.080 1.00 97.38 92 ALA A N 1
ATOM 727 C CA . ALA A 1 92 ? -11.303 -5.391 10.277 1.00 97.38 92 ALA A CA 1
ATOM 728 C C . ALA A 1 92 ? -12.454 -4.874 11.170 1.00 97.38 92 ALA A C 1
ATOM 730 O O . ALA A 1 92 ? -12.721 -3.670 11.215 1.00 97.38 92 ALA A O 1
ATOM 731 N N . PRO A 1 93 ? -13.136 -5.765 11.915 1.00 96.50 93 PRO A N 1
ATOM 732 C CA . PRO A 1 93 ? -14.277 -5.407 12.755 1.00 96.50 93 PRO A CA 1
ATOM 733 C C . PRO A 1 93 ? -13.825 -4.755 14.071 1.00 96.50 93 PRO A C 1
ATOM 735 O O . PRO A 1 93 ? -13.901 -5.353 15.145 1.00 96.50 93 PRO A O 1
ATOM 738 N N . TRP A 1 94 ? -13.323 -3.525 13.989 1.00 96.38 94 TRP A N 1
ATOM 739 C CA . TRP A 1 94 ? -12.952 -2.746 15.166 1.00 96.38 94 TRP A CA 1
ATOM 740 C C . TRP A 1 94 ? -14.177 -2.369 16.010 1.00 96.38 94 TRP A C 1
ATOM 742 O O . TRP A 1 94 ? -15.274 -2.204 15.465 1.00 96.38 94 TRP A O 1
ATOM 752 N N . PRO A 1 95 ? -14.011 -2.194 17.335 1.00 95.88 95 PRO A N 1
ATOM 753 C CA . PRO A 1 95 ? -15.063 -1.649 18.184 1.00 95.88 95 PRO A CA 1
ATOM 754 C C . PRO A 1 95 ? -15.586 -0.303 17.668 1.00 95.88 95 PRO A C 1
ATOM 756 O O . PRO A 1 95 ? -14.854 0.479 17.056 1.00 95.88 95 PRO A O 1
ATOM 759 N N . ALA A 1 96 ? -16.858 -0.017 17.948 1.00 93.31 96 ALA A N 1
ATOM 760 C CA . ALA A 1 96 ? -17.467 1.260 17.593 1.00 93.31 96 ALA A CA 1
ATOM 761 C C . ALA A 1 96 ? -16.675 2.437 18.192 1.00 93.31 96 ALA A C 1
ATOM 763 O O . ALA A 1 96 ? -16.232 2.378 19.337 1.00 93.31 96 ALA A O 1
ATOM 764 N N . GLY A 1 97 ? -16.505 3.505 17.409 1.00 93.44 97 GLY A N 1
ATOM 765 C CA . GLY A 1 97 ? -15.743 4.690 17.817 1.00 93.44 97 GLY A CA 1
ATOM 766 C C . GLY A 1 97 ? -14.233 4.612 17.568 1.00 93.44 97 GLY A C 1
ATOM 767 O O . GLY A 1 97 ? -13.546 5.596 17.832 1.00 93.44 97 GLY A O 1
ATOM 768 N N . ALA A 1 98 ? -13.718 3.500 17.027 1.00 96.81 98 ALA A N 1
ATOM 769 C CA . ALA A 1 98 ? -12.323 3.400 16.605 1.00 96.81 98 ALA A CA 1
ATOM 770 C C . ALA A 1 98 ? -11.950 4.503 15.601 1.00 96.81 98 ALA A C 1
ATOM 772 O O . ALA A 1 98 ? -12.650 4.722 14.608 1.00 96.81 98 ALA A O 1
ATOM 773 N N . GLN A 1 99 ? -10.829 5.179 15.849 1.00 96.81 99 GLN A N 1
ATOM 774 C CA . GLN A 1 99 ? -10.288 6.207 14.963 1.00 96.81 99 GLN A CA 1
ATOM 775 C C . GLN A 1 99 ? -9.011 5.718 14.291 1.00 96.81 99 GLN A C 1
ATOM 777 O O . GLN A 1 99 ? -8.164 5.087 14.919 1.00 96.81 99 GLN A O 1
ATOM 782 N N . PHE A 1 100 ? -8.849 6.061 13.016 1.00 97.38 100 PHE A N 1
ATOM 783 C CA . PHE A 1 100 ? -7.701 5.661 12.210 1.00 97.38 100 PHE A CA 1
ATOM 784 C C . PHE A 1 100 ? -6.864 6.880 11.844 1.00 97.38 100 PHE A C 1
ATOM 786 O O . PHE A 1 100 ? -7.399 7.907 11.421 1.00 97.38 100 PHE A O 1
ATOM 793 N N . ARG A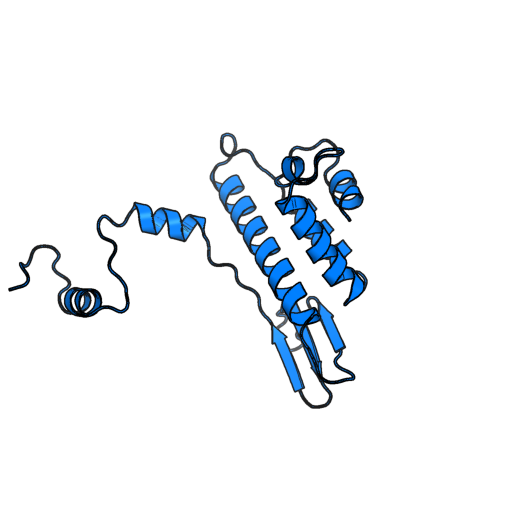 1 101 ? -5.542 6.759 11.967 1.00 96.38 101 ARG A N 1
ATOM 794 C CA . ARG A 1 101 ? -4.588 7.777 11.513 1.00 96.38 101 ARG A CA 1
ATOM 795 C C . ARG A 1 101 ? -3.476 7.117 10.715 1.00 96.38 101 ARG A C 1
ATOM 797 O O . ARG A 1 101 ? -2.837 6.194 11.207 1.00 96.38 101 ARG A O 1
ATOM 804 N N . HIS A 1 102 ? -3.246 7.604 9.501 1.00 96.38 102 HIS A N 1
ATOM 805 C CA . HIS A 1 102 ? -2.151 7.155 8.642 1.00 96.38 102 HIS A CA 1
ATOM 806 C C . HIS A 1 102 ? -0.880 7.957 8.938 1.00 96.38 102 HIS A C 1
ATOM 808 O O . HIS A 1 102 ? -0.940 9.188 8.985 1.00 96.38 102 HIS A O 1
ATOM 814 N N . GLU A 1 103 ? 0.246 7.270 9.135 1.00 93.19 103 GLU A N 1
ATOM 815 C CA . GLU A 1 103 ? 1.556 7.870 9.442 1.00 93.19 103 GLU A CA 1
ATOM 816 C C . GLU A 1 103 ? 1.557 8.964 10.534 1.00 93.19 103 GLU A C 1
ATOM 818 O O . GLU A 1 103 ? 2.162 10.034 10.333 1.00 93.19 103 GLU A O 1
ATOM 823 N N . PRO A 1 104 ? 0.903 8.760 11.696 1.00 92.88 104 PRO A N 1
ATOM 824 C CA . PRO A 1 104 ? 0.930 9.751 12.760 1.00 92.88 104 PRO A CA 1
ATOM 825 C C . PRO A 1 104 ? 2.353 9.902 13.301 1.00 92.88 104 PRO A C 1
ATOM 827 O O . PRO A 1 104 ? 3.076 8.925 13.492 1.00 92.88 104 PRO A O 1
ATOM 830 N N . ALA A 1 105 ? 2.760 11.137 13.580 1.00 89.56 105 ALA A N 1
ATOM 831 C CA . ALA A 1 105 ? 4.027 11.381 14.250 1.00 89.56 105 ALA A CA 1
ATOM 832 C C . ALA A 1 105 ? 3.944 10.894 15.700 1.00 89.56 105 ALA A C 1
ATOM 834 O O . ALA A 1 105 ? 3.128 11.387 16.478 1.00 89.56 105 ALA A O 1
ATOM 835 N N . ASN A 1 106 ? 4.803 9.947 16.081 1.00 81.50 106 ASN A N 1
ATOM 836 C CA . ASN A 1 106 ? 4.974 9.601 17.483 1.00 81.50 106 ASN A CA 1
ATOM 837 C C . ASN A 1 106 ? 5.728 10.751 18.184 1.00 81.50 106 ASN A C 1
ATOM 839 O O . ASN A 1 106 ? 6.890 10.993 17.850 1.00 81.50 106 ASN A O 1
ATOM 843 N N . PRO A 1 107 ? 5.121 11.448 19.160 1.00 76.38 107 PRO A N 1
ATOM 844 C CA . PRO A 1 107 ? 5.720 12.640 19.762 1.00 76.38 107 PRO A CA 1
ATOM 845 C C . PRO A 1 107 ? 6.970 12.330 20.595 1.00 76.38 107 PRO A C 1
ATOM 847 O O . PRO A 1 107 ? 7.777 13.218 20.848 1.00 76.38 107 PRO A O 1
ATOM 850 N N . THR A 1 108 ? 7.146 11.078 21.020 1.00 77.88 108 THR A N 1
ATOM 851 C CA . THR A 1 108 ? 8.268 10.650 21.861 1.00 77.88 108 THR A CA 1
ATOM 852 C C . THR A 1 108 ? 9.449 10.151 21.035 1.00 77.88 108 THR A C 1
ATOM 854 O O . THR A 1 108 ? 10.595 10.425 21.371 1.00 77.88 108 THR A O 1
ATOM 857 N N . THR A 1 109 ? 9.189 9.398 19.963 1.00 82.00 109 THR A N 1
ATOM 858 C CA . THR A 1 109 ? 10.242 8.724 19.180 1.00 82.00 109 THR A CA 1
ATOM 859 C C . THR A 1 109 ? 10.467 9.329 17.798 1.00 82.00 109 THR A C 1
ATOM 861 O O . THR A 1 109 ? 11.429 8.959 17.130 1.00 82.00 109 THR A O 1
ATOM 864 N N . GLY A 1 110 ? 9.567 10.196 17.325 1.00 84.50 110 GLY A N 1
ATOM 865 C CA . GLY A 1 110 ? 9.562 10.722 15.957 1.00 84.50 110 GLY A CA 1
ATOM 866 C C . GLY A 1 110 ? 9.225 9.685 14.878 1.00 84.50 110 GLY A C 1
ATOM 867 O O . GLY A 1 110 ? 9.089 10.046 13.711 1.00 84.50 110 GLY A O 1
ATOM 868 N N . ARG A 1 111 ? 9.075 8.403 15.241 1.00 86.50 111 ARG A N 1
ATOM 869 C CA . ARG A 1 111 ? 8.698 7.338 14.306 1.00 86.50 111 ARG A CA 1
ATOM 870 C C . ARG A 1 111 ? 7.274 7.546 13.807 1.00 86.50 111 ARG A C 1
ATOM 872 O O . ARG A 1 111 ? 6.425 8.069 14.530 1.00 86.50 111 ARG A O 1
ATOM 879 N N . ARG A 1 112 ? 7.026 7.116 12.574 1.00 91.38 112 ARG A N 1
ATOM 880 C CA . ARG A 1 112 ? 5.740 7.253 11.891 1.00 91.38 112 ARG A CA 1
ATOM 881 C C . ARG A 1 112 ? 5.271 5.863 11.461 1.00 91.38 112 ARG A C 1
ATOM 883 O O . ARG A 1 112 ? 5.620 5.462 10.359 1.00 91.38 112 ARG A O 1
ATOM 890 N N . PRO A 1 113 ? 4.572 5.118 12.338 1.00 93.00 113 PRO A N 1
ATOM 891 C CA . PRO A 1 113 ? 4.011 3.827 11.950 1.00 93.00 113 PRO A CA 1
ATOM 892 C C . PRO A 1 113 ? 3.008 4.034 10.819 1.00 93.00 113 PRO A C 1
ATOM 894 O O . PRO A 1 113 ? 2.330 5.062 10.798 1.00 93.00 113 PRO A O 1
ATOM 897 N N . GLU A 1 114 ? 2.862 3.075 9.913 1.00 96.06 114 GLU A N 1
ATOM 898 C CA . GLU A 1 114 ? 1.968 3.216 8.762 1.00 96.06 114 GLU A CA 1
ATOM 899 C C . GLU A 1 114 ? 0.511 3.467 9.192 1.00 96.06 114 GLU A C 1
ATOM 901 O O . GLU A 1 114 ? -0.189 4.270 8.571 1.00 96.06 114 GLU A O 1
ATOM 906 N N . LEU A 1 115 ? 0.058 2.859 10.296 1.00 97.31 115 LEU A N 1
ATOM 907 C CA . LEU A 1 115 ? -1.283 3.095 10.839 1.00 97.31 115 LEU A CA 1
ATOM 908 C C . LEU A 1 115 ? -1.302 3.130 12.368 1.00 97.31 115 LEU A C 1
ATOM 910 O O . LEU A 1 115 ? -0.731 2.264 13.030 1.00 97.31 115 LEU A O 1
ATOM 914 N N . ALA A 1 116 ? -2.047 4.079 12.930 1.00 96.25 116 ALA A N 1
ATOM 915 C CA . ALA A 1 116 ? -2.538 4.002 14.300 1.00 96.25 116 ALA A CA 1
ATOM 916 C C . ALA A 1 116 ? -4.047 3.763 14.323 1.00 96.25 116 ALA A C 1
ATOM 918 O O . ALA A 1 116 ? -4.797 4.398 13.574 1.00 96.25 116 ALA A O 1
ATOM 919 N N . VAL A 1 117 ? -4.472 2.877 15.220 1.00 96.75 117 VAL A N 1
ATOM 920 C CA . VAL A 1 117 ? -5.876 2.652 15.564 1.00 96.75 117 VAL A CA 1
ATOM 921 C C . VAL A 1 117 ? -6.073 3.049 17.020 1.00 96.75 117 VAL A C 1
ATOM 923 O O . VAL A 1 117 ? -5.523 2.415 17.923 1.00 96.75 117 VAL A O 1
ATOM 926 N N . GLU A 1 118 ? -6.829 4.118 17.239 1.00 96.19 118 GLU A N 1
ATOM 927 C CA . GLU A 1 118 ? -7.131 4.668 18.558 1.00 96.19 118 GLU A CA 1
ATOM 928 C C . GLU A 1 118 ? -8.512 4.173 19.006 1.00 96.19 118 GLU A C 1
ATOM 930 O O . GLU A 1 118 ? -9.520 4.400 18.334 1.00 96.19 118 GLU A O 1
ATOM 935 N N . LEU A 1 119 ? -8.539 3.475 20.139 1.00 95.62 119 LEU A N 1
ATOM 936 C CA . LEU A 1 119 ? -9.733 3.124 20.905 1.00 95.62 119 LEU A CA 1
ATOM 937 C C . LEU A 1 119 ? -9.767 3.969 22.188 1.00 95.62 119 LEU A C 1
ATOM 939 O O . LEU A 1 119 ? -8.784 4.625 22.524 1.00 95.62 119 LEU A O 1
ATOM 943 N N . GLU A 1 120 ? -10.866 3.899 22.941 1.00 92.44 120 GLU A N 1
ATOM 944 C CA . GLU A 1 120 ? -11.058 4.685 24.172 1.00 92.44 120 GLU A CA 1
ATOM 945 C C . GLU A 1 120 ? -9.918 4.514 25.195 1.00 92.44 120 GLU A C 1
ATOM 947 O O . GLU A 1 120 ? -9.432 5.494 25.751 1.00 92.44 120 GLU A O 1
ATOM 952 N N . GLU A 1 121 ? -9.431 3.285 25.393 1.00 92.75 121 GLU A N 1
ATOM 953 C CA . GLU A 1 121 ? -8.406 2.986 26.406 1.00 92.75 121 GLU A CA 1
ATOM 954 C C . GLU A 1 121 ? -7.034 2.615 25.824 1.00 92.75 121 GLU A C 1
ATOM 956 O O . GLU A 1 121 ? -6.076 2.401 26.571 1.00 92.75 121 GLU A O 1
ATOM 961 N N . ARG A 1 122 ? -6.927 2.428 24.501 1.00 93.81 122 ARG A N 1
ATOM 962 C CA . ARG A 1 122 ? -5.743 1.813 23.878 1.00 93.81 122 ARG A CA 1
ATOM 963 C C . ARG A 1 122 ? -5.461 2.369 22.497 1.00 93.81 122 ARG A C 1
ATOM 965 O O . ARG A 1 122 ? -6.373 2.579 21.706 1.00 93.81 122 ARG A O 1
ATOM 972 N N . VAL A 1 123 ? -4.175 2.484 22.181 1.00 93.25 123 VAL A N 1
ATOM 973 C CA . VAL A 1 123 ? -3.692 2.818 20.840 1.00 93.25 123 VAL A CA 1
ATOM 974 C C . VAL A 1 123 ? -2.859 1.659 20.310 1.00 93.25 123 VAL A C 1
ATOM 976 O O . VAL A 1 123 ? -1.892 1.243 20.948 1.00 93.25 123 VAL A O 1
ATOM 979 N N . TYR A 1 124 ? -3.227 1.150 19.138 1.00 94.81 124 TYR A N 1
ATOM 980 C CA . TYR A 1 124 ? -2.447 0.156 18.405 1.00 94.81 124 TYR A CA 1
ATOM 981 C C . TYR A 1 124 ? -1.664 0.852 17.301 1.00 94.81 124 TYR A C 1
ATOM 983 O O . TYR A 1 124 ? -2.242 1.595 16.512 1.00 94.81 124 TYR A O 1
ATOM 991 N N . LEU A 1 125 ? -0.357 0.601 17.242 1.00 94.69 125 LEU A N 1
ATOM 992 C CA . LEU A 1 125 ? 0.529 1.115 16.201 1.00 94.69 125 LEU A CA 1
ATOM 993 C C . LEU A 1 125 ? 0.972 -0.052 15.322 1.00 94.69 125 LEU A C 1
ATOM 995 O O . LEU A 1 125 ? 1.530 -1.028 15.826 1.00 94.69 125 LEU A O 1
ATOM 999 N N . PHE A 1 126 ? 0.722 0.054 14.024 1.00 95.81 126 PHE A N 1
ATOM 1000 C CA . PHE A 1 126 ? 1.058 -0.965 13.041 1.00 95.81 126 PHE A CA 1
ATOM 1001 C C . PHE A 1 126 ? 2.212 -0.483 12.176 1.00 95.81 126 PHE A C 1
ATOM 1003 O O . PHE A 1 126 ? 2.086 0.534 11.497 1.00 95.81 126 PHE A O 1
ATOM 1010 N N . GLU A 1 127 ? 3.305 -1.245 12.210 1.00 95.38 127 GLU A N 1
ATOM 1011 C CA . GLU A 1 127 ? 4.438 -1.084 11.305 1.00 95.38 127 GLU A CA 1
ATOM 1012 C C . GLU A 1 127 ? 4.385 -2.179 10.231 1.00 95.38 127 GLU A C 1
ATOM 1014 O O . GLU A 1 127 ? 4.316 -3.368 10.565 1.00 95.38 127 GLU A O 1
ATOM 1019 N N . VAL A 1 128 ? 4.454 -1.815 8.954 1.00 94.69 128 VAL A N 1
ATOM 1020 C CA . VAL A 1 128 ? 4.440 -2.775 7.845 1.00 94.69 128 VAL A CA 1
ATOM 1021 C C . VAL A 1 128 ? 5.845 -2.959 7.286 1.00 94.69 128 VAL A C 1
ATOM 1023 O O . VAL A 1 128 ? 6.505 -2.020 6.851 1.00 94.69 128 VAL A O 1
ATOM 1026 N N . LYS A 1 129 ? 6.319 -4.208 7.249 1.00 92.81 129 LYS A N 1
ATOM 1027 C CA . LYS A 1 129 ? 7.603 -4.568 6.635 1.00 92.81 129 LYS A CA 1
ATOM 1028 C C . LYS A 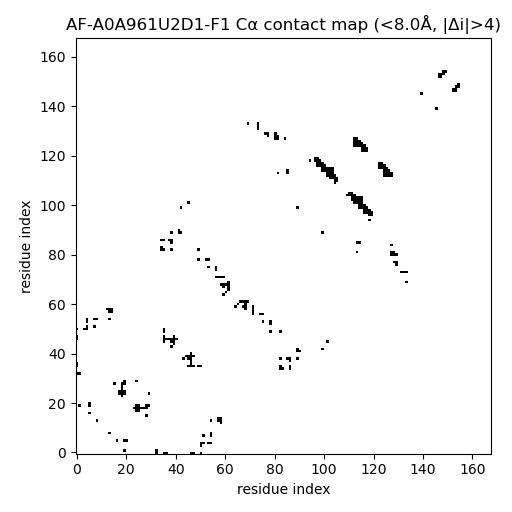1 129 ? 7.407 -5.683 5.623 1.00 92.81 129 LYS A C 1
ATOM 1030 O O . LYS A 1 129 ? 7.014 -6.790 5.985 1.00 92.81 129 LYS A O 1
ATOM 1035 N N . CYS A 1 130 ? 7.719 -5.400 4.364 1.00 92.25 130 CYS A N 1
ATOM 1036 C CA . CYS A 1 130 ? 7.834 -6.398 3.315 1.00 92.25 130 CYS A CA 1
ATOM 1037 C C . CYS A 1 130 ? 9.258 -6.967 3.324 1.00 92.25 130 CYS A C 1
ATOM 1039 O O . CYS A 1 130 ? 10.214 -6.228 3.074 1.00 92.25 130 CYS A O 1
ATOM 1041 N N . PRO A 1 131 ? 9.439 -8.275 3.572 1.00 83.19 131 PRO A N 1
ATOM 1042 C CA . PRO A 1 131 ? 10.732 -8.914 3.385 1.00 83.19 131 PRO A CA 1
ATOM 1043 C C . PRO A 1 131 ? 11.214 -8.744 1.941 1.00 83.19 131 PRO A C 1
ATOM 1045 O O . PRO A 1 131 ? 10.424 -8.770 0.993 1.00 83.19 131 PRO A O 1
ATOM 1048 N N . SER A 1 132 ? 12.524 -8.598 1.759 1.00 81.38 132 SER A N 1
ATOM 1049 C CA . SER A 1 132 ? 13.110 -8.430 0.433 1.00 81.38 132 SER A CA 1
ATOM 1050 C C . SER A 1 132 ? 13.030 -9.725 -0.374 1.00 81.38 132 SER A C 1
ATOM 1052 O O . SER A 1 132 ? 13.837 -10.643 -0.208 1.00 81.38 132 SER A O 1
ATOM 1054 N N . LEU A 1 133 ? 12.064 -9.795 -1.293 1.00 76.62 133 LEU A N 1
ATOM 1055 C CA . LEU A 1 133 ? 11.896 -10.944 -2.183 1.00 76.62 133 LEU A CA 1
ATOM 1056 C C . LEU A 1 133 ? 13.159 -11.211 -3.014 1.00 76.62 133 LEU A C 1
ATOM 1058 O O . LEU A 1 133 ? 13.546 -12.364 -3.187 1.00 76.62 133 LEU A O 1
ATOM 1062 N N . VAL A 1 134 ? 13.820 -10.154 -3.497 1.00 77.62 134 VAL A N 1
ATOM 1063 C CA . VAL A 1 134 ? 15.011 -10.277 -4.349 1.00 77.62 134 VAL A CA 1
ATOM 1064 C C . VAL A 1 134 ? 16.207 -10.817 -3.558 1.00 77.62 134 VAL A C 1
ATOM 1066 O O . VAL A 1 134 ? 16.957 -11.645 -4.075 1.00 77.62 134 VAL A O 1
ATOM 1069 N N . ASP A 1 135 ? 16.378 -10.406 -2.296 1.00 80.69 135 ASP A N 1
ATOM 1070 C CA . ASP A 1 135 ? 17.423 -10.971 -1.430 1.00 80.69 135 ASP A CA 1
ATOM 1071 C C . ASP A 1 135 ? 17.110 -12.429 -1.096 1.00 80.69 135 ASP A C 1
ATOM 1073 O O . ASP A 1 135 ? 17.993 -13.280 -1.178 1.00 80.69 135 ASP A O 1
ATOM 1077 N N . HIS A 1 136 ? 15.843 -12.749 -0.813 1.00 78.94 136 HIS A N 1
ATOM 1078 C CA . HIS A 1 136 ? 15.418 -14.127 -0.581 1.00 78.94 136 HIS A CA 1
ATOM 1079 C C . HIS A 1 136 ? 15.658 -15.029 -1.797 1.00 78.94 136 HIS A C 1
ATOM 1081 O O . HIS A 1 136 ? 16.138 -16.150 -1.634 1.00 78.94 136 HIS A O 1
ATOM 1087 N N . GLN A 1 137 ? 15.362 -14.558 -3.012 1.00 80.56 137 GLN A N 1
ATOM 1088 C CA . GLN A 1 137 ? 15.621 -15.296 -4.250 1.00 80.56 137 GLN A CA 1
ATOM 1089 C C . GLN A 1 137 ? 17.120 -15.483 -4.504 1.00 80.56 137 GLN A C 1
ATOM 1091 O O . GLN A 1 137 ? 17.542 -16.592 -4.827 1.00 80.56 137 GLN A O 1
ATOM 1096 N N . ALA A 1 138 ? 17.927 -14.436 -4.312 1.00 79.56 138 ALA A N 1
ATOM 1097 C CA . ALA A 1 138 ? 19.376 -14.510 -4.477 1.00 79.56 138 ALA A CA 1
ATOM 1098 C C . ALA A 1 138 ? 20.015 -15.471 -3.462 1.00 79.56 138 ALA A C 1
ATOM 1100 O O . ALA A 1 138 ? 20.769 -16.361 -3.848 1.00 79.56 138 ALA A O 1
ATOM 1101 N N . ALA A 1 139 ? 19.649 -15.359 -2.181 1.00 79.19 139 ALA A N 1
ATOM 1102 C CA . ALA A 1 139 ? 20.113 -16.263 -1.131 1.00 79.19 139 ALA A CA 1
ATOM 1103 C C . ALA A 1 139 ? 19.686 -17.712 -1.407 1.00 79.19 139 ALA A C 1
ATOM 1105 O O . ALA A 1 139 ? 20.468 -18.642 -1.239 1.00 79.19 139 ALA A O 1
ATOM 1106 N N . ARG A 1 140 ? 18.454 -17.917 -1.891 1.00 75.50 140 ARG A N 1
ATOM 1107 C CA . ARG A 1 140 ? 17.966 -19.231 -2.325 1.00 75.50 140 ARG A CA 1
ATOM 1108 C C . ARG A 1 140 ? 18.795 -19.806 -3.473 1.00 75.50 140 ARG A C 1
ATOM 1110 O O . ARG A 1 140 ? 19.140 -20.977 -3.402 1.00 75.50 140 ARG A O 1
ATOM 1117 N N . GLY A 1 141 ? 19.112 -19.007 -4.489 1.00 77.50 141 GLY A N 1
ATOM 1118 C CA . GLY A 1 141 ? 19.918 -19.441 -5.633 1.00 77.50 141 GLY A CA 1
ATOM 1119 C C . GLY A 1 141 ? 21.384 -19.722 -5.286 1.00 77.50 141 GLY A C 1
ATOM 1120 O O . GLY A 1 141 ? 21.986 -20.605 -5.885 1.00 77.50 141 GLY A O 1
ATOM 1121 N N . ALA A 1 142 ? 21.946 -19.008 -4.307 1.00 76.12 142 ALA A N 1
ATOM 1122 C CA . ALA A 1 142 ? 23.324 -19.200 -3.851 1.00 76.12 142 ALA A CA 1
ATOM 1123 C C . ALA A 1 142 ? 23.511 -20.444 -2.960 1.00 76.12 142 ALA A C 1
ATOM 1125 O O . ALA A 1 142 ? 24.624 -20.950 -2.824 1.00 76.12 142 ALA A O 1
ATOM 1126 N N . ASN A 1 143 ? 22.434 -20.957 -2.360 1.00 72.19 143 ASN A N 1
ATOM 1127 C CA . ASN A 1 143 ? 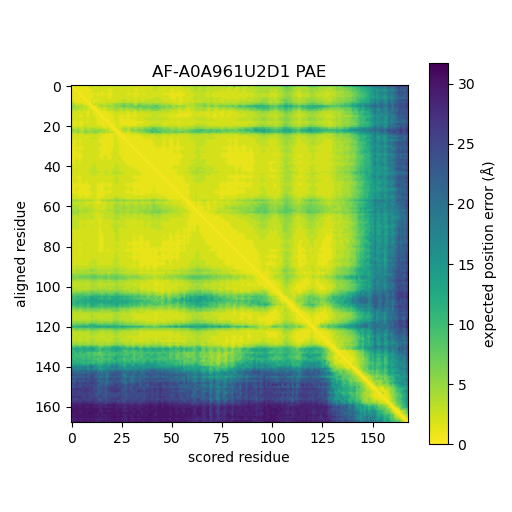22.486 -22.125 -1.487 1.00 72.19 143 ASN A CA 1
ATOM 1128 C C . ASN A 1 143 ? 22.352 -23.420 -2.301 1.00 72.19 143 ASN A C 1
ATOM 1130 O O . ASN A 1 143 ? 21.254 -23.790 -2.714 1.00 72.19 143 ASN A O 1
ATOM 1134 N N . ALA A 1 144 ? 23.458 -24.155 -2.465 1.00 65.50 144 ALA A N 1
ATOM 1135 C CA . ALA A 1 144 ? 23.487 -25.439 -3.180 1.00 65.50 144 ALA A CA 1
ATOM 1136 C C . ALA A 1 144 ? 22.565 -26.514 -2.567 1.00 65.50 144 ALA A C 1
ATOM 1138 O O . ALA A 1 144 ? 22.174 -27.465 -3.243 1.00 65.50 144 ALA A O 1
ATOM 1139 N N . ARG A 1 145 ? 22.211 -26.372 -1.284 1.00 67.88 145 ARG A N 1
ATOM 1140 C CA . ARG A 1 145 ? 21.274 -27.238 -0.563 1.00 67.88 145 ARG A CA 1
ATOM 1141 C C . ARG A 1 145 ? 20.280 -26.369 0.200 1.00 67.88 145 ARG A C 1
ATOM 1143 O O . ARG A 1 145 ? 20.670 -25.429 0.887 1.00 67.88 145 ARG A O 1
ATOM 1150 N N . GLN A 1 146 ? 18.996 -26.692 0.093 1.00 67.69 146 GLN A N 1
ATOM 1151 C CA . GLN A 1 146 ? 17.938 -26.042 0.861 1.00 67.69 146 GLN A CA 1
ATOM 1152 C C . GLN A 1 146 ? 17.266 -27.074 1.745 1.00 67.69 146 GLN A C 1
ATOM 1154 O O . GLN A 1 146 ? 16.717 -28.053 1.245 1.00 67.69 146 GLN A O 1
ATOM 1159 N N . ILE A 1 147 ? 17.316 -26.859 3.054 1.00 68.12 147 ILE A N 1
ATOM 1160 C CA . ILE A 1 147 ? 16.810 -27.821 4.029 1.00 68.12 147 ILE A CA 1
ATOM 1161 C C . ILE A 1 147 ? 15.762 -27.119 4.886 1.00 68.12 147 ILE A C 1
ATOM 1163 O O . ILE A 1 147 ? 15.990 -25.979 5.305 1.00 68.12 147 ILE A O 1
ATOM 1167 N N . PRO A 1 148 ? 14.594 -27.743 5.129 1.00 68.62 148 PRO A N 1
ATOM 1168 C CA . PRO A 1 148 ? 13.560 -27.138 5.949 1.00 68.62 148 PRO A CA 1
ATOM 1169 C C . PRO A 1 148 ? 14.097 -26.821 7.344 1.00 68.62 148 PRO A C 1
ATOM 1171 O O . PRO A 1 148 ? 14.535 -27.709 8.076 1.00 68.62 148 PRO A O 1
ATOM 1174 N N . ALA A 1 149 ? 14.012 -25.545 7.720 1.00 62.66 149 ALA A N 1
ATOM 1175 C CA . ALA A 1 149 ? 14.560 -25.022 8.968 1.00 62.66 149 ALA A CA 1
ATOM 1176 C C . ALA A 1 149 ? 13.963 -25.664 10.233 1.00 62.66 149 ALA A C 1
ATOM 1178 O O . ALA A 1 149 ? 14.545 -25.527 11.304 1.00 62.66 149 ALA A O 1
ATOM 1179 N N . ARG A 1 150 ? 12.806 -26.319 10.126 1.00 67.50 150 ARG A N 1
ATOM 1180 C CA . ARG A 1 150 ? 12.167 -27.087 11.199 1.00 67.50 150 ARG A CA 1
ATOM 1181 C C . ARG A 1 150 ? 11.899 -28.495 10.690 1.00 67.50 150 ARG A C 1
ATOM 1183 O O . ARG A 1 150 ? 10.794 -28.815 10.265 1.00 67.50 150 ARG A O 1
ATOM 1190 N N . SER A 1 151 ? 12.949 -29.296 10.641 1.00 78.44 151 SER A N 1
ATOM 1191 C CA . SER A 1 151 ? 12.880 -30.715 10.310 1.00 78.44 151 SER A CA 1
ATOM 1192 C C . SER A 1 151 ? 13.975 -31.436 11.077 1.00 78.44 151 SER A C 1
ATOM 1194 O O . SER A 1 151 ? 15.011 -30.834 11.339 1.00 78.44 151 SER A O 1
ATOM 1196 N N . ALA A 1 152 ? 13.782 -32.722 11.372 1.00 77.19 152 ALA A N 1
ATOM 1197 C CA . ALA A 1 152 ? 14.816 -33.539 12.010 1.00 77.19 152 ALA A CA 1
ATOM 1198 C C . ALA A 1 152 ? 16.156 -33.472 11.246 1.00 77.19 152 ALA A C 1
ATOM 1200 O O . ALA A 1 152 ? 17.218 -33.427 11.853 1.00 77.19 152 ALA A O 1
ATOM 1201 N N . LEU A 1 153 ? 16.097 -33.364 9.912 1.00 70.75 153 LEU A N 1
ATOM 1202 C CA . LEU A 1 153 ? 17.265 -33.163 9.054 1.00 70.75 153 LEU A CA 1
ATOM 1203 C C . LEU A 1 153 ? 17.909 -31.776 9.237 1.00 70.75 153 LEU A C 1
ATOM 1205 O O . LEU A 1 153 ? 19.129 -31.656 9.268 1.00 70.75 153 LEU A O 1
ATOM 1209 N N . GLY A 1 154 ? 17.096 -30.724 9.360 1.00 69.69 154 GLY A N 1
ATOM 1210 C CA . GLY A 1 154 ? 17.569 -29.365 9.627 1.00 69.69 154 GLY A CA 1
ATOM 1211 C C . GLY A 1 154 ? 18.151 -29.193 11.031 1.00 69.69 154 GLY A C 1
ATOM 1212 O O . GLY A 1 154 ? 19.063 -28.393 11.208 1.00 69.69 154 GLY A O 1
ATOM 1213 N N . ASP A 1 155 ? 17.657 -29.948 12.012 1.00 75.62 155 ASP A N 1
ATOM 1214 C CA . ASP A 1 155 ? 18.200 -29.958 13.371 1.00 75.62 155 ASP A CA 1
ATOM 1215 C C . ASP A 1 155 ? 19.529 -30.729 13.426 1.00 75.62 155 ASP A C 1
ATOM 1217 O O . ASP A 1 155 ? 20.493 -30.229 14.002 1.00 75.62 155 ASP A O 1
ATOM 1221 N N . ALA A 1 156 ? 19.626 -31.872 12.734 1.00 71.81 156 ALA A N 1
ATOM 1222 C CA . ALA A 1 156 ? 20.860 -32.657 12.622 1.00 71.81 156 ALA A CA 1
ATOM 1223 C C . ALA A 1 156 ? 22.008 -31.875 11.954 1.00 71.81 156 ALA A C 1
ATOM 1225 O O . ALA A 1 156 ? 23.120 -31.850 12.466 1.00 71.81 156 ALA A O 1
ATOM 1226 N N . LEU A 1 157 ? 21.735 -31.156 10.862 1.00 65.31 157 LEU A N 1
ATOM 1227 C CA . LEU A 1 157 ? 22.757 -30.392 10.126 1.00 65.31 157 LEU A CA 1
ATOM 1228 C C . LEU A 1 157 ? 23.141 -29.053 10.766 1.00 65.31 157 LEU A C 1
ATOM 1230 O O . LEU A 1 157 ? 24.114 -28.430 10.359 1.00 65.31 157 LEU A O 1
ATOM 1234 N N . ARG A 1 158 ? 22.374 -28.566 11.746 1.00 68.25 158 ARG A N 1
ATOM 1235 C CA . ARG A 1 158 ? 22.821 -27.453 12.601 1.00 68.25 158 ARG A CA 1
ATOM 1236 C C . ARG A 1 158 ? 23.709 -27.929 13.742 1.00 68.25 158 ARG A C 1
ATOM 1238 O O . ARG A 1 158 ? 24.501 -27.136 14.242 1.00 68.25 158 ARG A O 1
ATOM 1245 N N . ALA A 1 159 ? 23.520 -29.173 14.176 1.00 67.62 159 ALA A N 1
ATOM 1246 C CA . ALA A 1 159 ? 24.330 -29.792 15.214 1.00 67.62 159 ALA A CA 1
ATOM 1247 C C . ALA A 1 159 ? 25.719 -30.200 14.697 1.00 67.62 159 ALA A C 1
ATOM 1249 O O . ALA A 1 159 ? 26.649 -30.244 15.498 1.00 67.62 159 ALA A O 1
ATOM 1250 N N . ASP A 1 160 ? 25.864 -30.422 13.385 1.00 62.88 160 ASP A N 1
ATOM 1251 C CA . ASP A 1 160 ? 27.133 -30.758 12.737 1.00 62.88 160 ASP A CA 1
ATOM 1252 C C . ASP A 1 160 ? 27.446 -29.812 11.554 1.00 62.88 160 ASP A C 1
ATOM 1254 O O . ASP A 1 160 ? 26.831 -29.920 10.488 1.00 62.88 160 ASP A O 1
ATOM 1258 N N . PRO A 1 161 ? 28.335 -28.817 11.739 1.00 56.84 161 PRO A N 1
ATOM 1259 C CA . PRO A 1 161 ? 28.611 -27.792 10.741 1.00 56.84 161 PRO A CA 1
ATOM 1260 C C . PRO A 1 161 ? 29.630 -28.204 9.665 1.00 56.84 161 PRO A C 1
ATOM 1262 O O . PRO A 1 161 ? 29.871 -27.381 8.777 1.00 56.84 161 PRO A O 1
ATOM 1265 N N . ASP A 1 162 ? 30.241 -29.400 9.713 1.00 59.12 162 ASP A N 1
ATOM 1266 C CA . ASP A 1 162 ? 31.155 -29.844 8.649 1.00 59.12 162 ASP A CA 1
ATOM 1267 C C . ASP A 1 162 ? 30.368 -30.475 7.481 1.00 59.12 162 ASP A C 1
ATOM 1269 O O . ASP A 1 162 ? 29.816 -31.569 7.602 1.00 59.12 162 ASP A O 1
ATOM 1273 N N . PRO A 1 163 ? 30.302 -29.821 6.305 1.00 52.69 163 PRO A N 1
ATOM 1274 C CA . PRO A 1 163 ? 29.533 -30.314 5.164 1.00 52.69 163 PRO A CA 1
ATOM 1275 C C . PRO A 1 163 ? 30.092 -31.599 4.524 1.00 52.69 163 PRO A C 1
ATOM 1277 O O . PRO A 1 163 ? 29.466 -32.098 3.578 1.00 52.69 163 PRO A O 1
ATOM 1280 N N . ASN A 1 164 ? 31.247 -32.099 4.982 1.00 53.59 164 ASN A N 1
ATOM 1281 C CA . ASN A 1 164 ? 31.913 -33.291 4.457 1.00 53.59 164 ASN A CA 1
ATOM 1282 C C . ASN A 1 164 ? 31.862 -34.513 5.383 1.00 53.59 164 ASN A C 1
ATOM 1284 O O . ASN A 1 164 ? 32.285 -35.58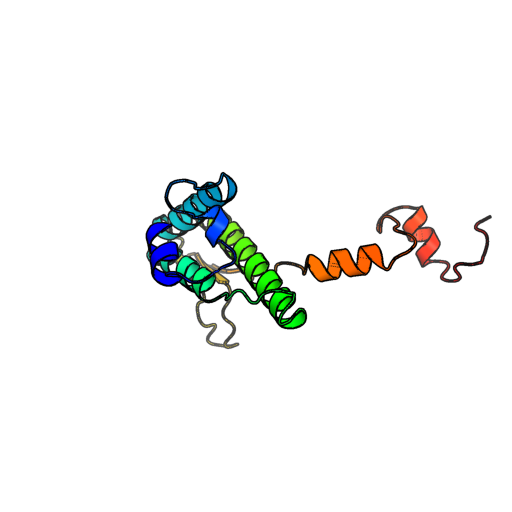2 4.937 1.00 53.59 164 ASN A O 1
ATOM 1288 N N . ASP A 1 165 ? 31.348 -34.397 6.610 1.00 52.91 165 ASP A N 1
ATOM 1289 C CA . ASP A 1 165 ? 31.219 -35.568 7.478 1.00 52.91 165 ASP A CA 1
ATOM 1290 C C . ASP A 1 165 ? 29.969 -36.389 7.088 1.00 52.91 165 ASP A C 1
ATOM 1292 O O . ASP A 1 165 ? 28.864 -35.846 6.951 1.00 52.91 165 ASP A O 1
ATOM 1296 N N . PRO A 1 166 ? 30.106 -37.700 6.815 1.00 48.16 166 PRO A N 1
ATOM 1297 C CA . PRO A 1 166 ? 28.966 -38.544 6.500 1.00 48.16 166 PRO A CA 1
ATOM 1298 C C . PRO A 1 166 ? 28.112 -38.756 7.754 1.00 48.16 166 PRO A C 1
ATOM 1300 O O . PRO A 1 166 ? 28.583 -39.286 8.756 1.00 48.16 166 PRO A O 1
ATOM 1303 N N . ILE A 1 167 ? 26.826 -38.408 7.669 1.00 53.56 167 ILE A N 1
ATOM 1304 C CA . ILE A 1 167 ? 25.843 -38.737 8.708 1.00 53.56 167 ILE A CA 1
ATOM 1305 C C . ILE A 1 167 ? 25.654 -40.263 8.717 1.00 53.56 167 ILE A C 1
ATOM 1307 O O . ILE A 1 167 ? 25.030 -40.807 7.801 1.00 53.56 167 ILE A O 1
ATOM 1311 N N . THR A 1 168 ? 26.217 -40.943 9.719 1.00 44.47 168 THR A N 1
ATOM 1312 C CA . THR A 1 168 ? 25.957 -42.363 10.031 1.00 44.47 168 THR A CA 1
ATOM 1313 C C . THR A 1 168 ? 24.710 -42.547 10.875 1.00 44.47 168 THR A C 1
ATOM 1315 O O . THR A 1 168 ? 24.562 -41.779 11.853 1.00 44.47 168 THR A O 1
#

Radius of gyration: 21.19 Å; Cα contacts (8 Å, |Δi|>4): 173; chains: 1; bounding box: 49×55×49 Å